Protein AF-A0A3G2C6W1-F1 (afdb_monomer_lite)

InterPro domains:
  IPR004699 Phosphotransferase system, enzyme II sorbitol-specific factor [NF049923] (2-144)
  IPR004699 Phosphotransferase system, enzyme II sorbitol-specific factor [PF03608] (2-136)
  IPR004699 Phosphotransferase system, enzyme II sorbitol-specific factor [PIRSF038321] (2-146)
  IPR004699 Phosphotransferase system, enzyme II sorbitol-specific factor [PS51107] (1-152)
  IPR004699 Phosphotransferase system, enzyme II sorbitol-specific factor [PTHR40399] (1-140)
  IPR004699 Phosphotransferase system, enzyme II sorbitol-specific factor [TIGR00821] (1-146)

Secondary structure (DSSP, 8-state):
-HHHHHHHHHHHH-HHHHHHHHHHHHH-HHIIIIIHHHHHHHHHHHHHHHHGGGGS-GGGHHHHHHHHHHHHHHSTTT-TTS-GGGHHHHHHHHHHHHHTT--HHHHHHHHHHHHHHHHHHHHHHHHHHHHHHHHHHT----SS--------

Foldseek 3Di:
DLVVVVVVVCVVCDVVNLQVVQLVCLVDLCSQQFVLLQVLLLPLAPPNSLVSLLSHFQLQNQLSNQRNVLSNFLQCLVRVVRYVVCNVVVVVVVVVCVVVVHDSPVVNVCSNVVSNVVRSVSSVVRSVVSVVVCVVVVHDGGRHRDPPDDDD

Structure (mmCIF, N/CA/C/O backbone):
data_AF-A0A3G2C6W1-F1
#
_entry.id   AF-A0A3G2C6W1-F1
#
loop_
_atom_site.group_PDB
_atom_site.id
_atom_site.type_symbol
_atom_site.label_atom_id
_atom_site.label_alt_id
_atom_site.label_comp_id
_atom_site.label_asym_id
_atom_site.label_entity_id
_atom_site.label_seq_id
_atom_site.pdbx_PDB_ins_code
_atom_site.Cartn_x
_atom_site.Cartn_y
_atom_site.Cartn_z
_atom_site.occupancy
_atom_site.B_iso_or_equiv
_atom_site.auth_seq_id
_atom_site.auth_comp_id
_atom_site.auth_asym_id
_atom_site.auth_atom_id
_atom_site.pdbx_PDB_model_num
ATOM 1 N N . SER A 1 1 ? 6.137 19.141 7.180 1.00 59.59 1 SER A N 1
ATOM 2 C CA . SER A 1 1 ? 5.636 19.209 5.788 1.00 59.59 1 SER A CA 1
ATOM 3 C C . SER A 1 1 ? 4.517 18.204 5.520 1.00 59.59 1 SER A C 1
ATOM 5 O O . SER A 1 1 ? 3.429 18.653 5.192 1.00 59.59 1 SER A O 1
ATOM 7 N N . LEU A 1 2 ? 4.694 16.890 5.731 1.00 64.19 2 LEU A N 1
ATOM 8 C CA . LEU A 1 2 ? 3.628 15.896 5.468 1.00 64.19 2 LEU A CA 1
ATOM 9 C C . LEU A 1 2 ? 2.332 16.140 6.266 1.00 64.19 2 LEU A C 1
ATOM 11 O O . LEU A 1 2 ? 1.253 16.165 5.689 1.00 64.19 2 LEU A O 1
ATOM 15 N N . LEU A 1 3 ? 2.439 16.390 7.577 1.00 68.38 3 LEU A N 1
ATOM 16 C CA . LEU A 1 3 ? 1.280 16.682 8.435 1.00 68.38 3 LEU A CA 1
ATOM 17 C C . LEU A 1 3 ? 0.547 17.967 8.024 1.00 68.38 3 LEU A C 1
ATOM 19 O O . LEU A 1 3 ? -0.672 18.030 8.117 1.00 68.38 3 LEU A O 1
ATOM 23 N N . VAL A 1 4 ? 1.280 18.966 7.524 1.00 77.31 4 VAL A N 1
ATOM 24 C CA . VAL A 1 4 ? 0.703 20.224 7.023 1.00 77.31 4 VAL A CA 1
ATOM 25 C C . VAL A 1 4 ? -0.085 19.966 5.743 1.00 77.31 4 VAL A C 1
ATOM 27 O O . VAL A 1 4 ? -1.212 20.427 5.631 1.00 77.31 4 VAL A O 1
ATOM 30 N N . ILE A 1 5 ? 0.461 19.171 4.818 1.00 76.12 5 ILE A N 1
ATOM 31 C CA . ILE A 1 5 ? -0.233 18.776 3.584 1.00 76.12 5 ILE A CA 1
ATOM 32 C C . ILE A 1 5 ? -1.470 17.931 3.909 1.00 76.12 5 ILE A C 1
ATOM 34 O O . ILE A 1 5 ? -2.531 18.163 3.342 1.00 76.12 5 ILE A O 1
ATOM 38 N N . MET A 1 6 ? -1.371 16.995 4.857 1.00 74.00 6 MET A N 1
ATOM 39 C CA . MET A 1 6 ? -2.522 16.198 5.293 1.00 74.00 6 MET A CA 1
ATOM 40 C C . MET A 1 6 ? -3.609 17.068 5.924 1.00 74.00 6 MET A C 1
ATOM 42 O O . MET A 1 6 ? -4.775 16.923 5.576 1.00 74.00 6 MET A O 1
ATOM 46 N N . ASN A 1 7 ? -3.246 18.005 6.801 1.00 75.81 7 ASN A N 1
ATOM 47 C CA . ASN A 1 7 ? -4.213 18.923 7.402 1.00 75.81 7 ASN A CA 1
ATOM 48 C C . ASN A 1 7 ? -4.809 19.890 6.363 1.00 75.81 7 ASN A C 1
ATOM 50 O O . ASN A 1 7 ? -6.005 20.168 6.405 1.00 75.81 7 ASN A O 1
ATOM 54 N N . ALA A 1 8 ? -4.022 20.341 5.382 1.00 78.81 8 ALA A N 1
ATOM 55 C CA . ALA A 1 8 ? -4.516 21.143 4.266 1.00 78.81 8 ALA A CA 1
ATOM 56 C C . ALA A 1 8 ? -5.503 20.357 3.388 1.00 78.81 8 ALA A C 1
ATOM 58 O O . ALA A 1 8 ? -6.550 20.891 3.036 1.00 78.81 8 ALA A O 1
ATOM 59 N N . LEU A 1 9 ? -5.230 19.079 3.094 1.00 73.88 9 LEU A N 1
ATOM 60 C CA . LEU A 1 9 ? -6.167 18.198 2.386 1.00 73.88 9 LEU A CA 1
ATOM 61 C C . LEU A 1 9 ? -7.461 17.980 3.178 1.00 73.88 9 LEU A C 1
ATOM 63 O O . LEU A 1 9 ? -8.536 17.974 2.580 1.00 73.88 9 LEU A O 1
ATOM 67 N N . ILE A 1 10 ? -7.373 17.841 4.505 1.00 73.50 10 ILE A N 1
ATOM 68 C CA . ILE A 1 10 ? -8.551 17.719 5.377 1.00 73.50 10 ILE A CA 1
ATOM 69 C C . ILE A 1 10 ? -9.426 18.966 5.287 1.00 73.50 10 ILE A C 1
ATOM 71 O O . ILE A 1 10 ? -10.632 18.849 5.055 1.00 73.50 10 ILE A O 1
ATOM 75 N N . ASN A 1 11 ? -8.816 20.144 5.399 1.00 79.00 11 ASN A N 1
ATOM 76 C CA . ASN A 1 11 ? -9.530 21.412 5.286 1.00 79.00 11 ASN A CA 1
ATOM 77 C C . ASN A 1 11 ? -10.079 21.651 3.872 1.00 79.00 11 ASN A C 1
ATOM 79 O O . ASN A 1 11 ? -11.173 22.188 3.730 1.00 79.00 11 ASN A O 1
ATOM 83 N N . PHE A 1 12 ? -9.362 21.220 2.832 1.00 80.25 12 PHE A N 1
ATOM 84 C CA . PHE A 1 12 ? -9.771 21.408 1.440 1.00 80.25 12 PHE A CA 1
ATOM 85 C C . PHE A 1 12 ? -10.938 20.499 1.025 1.00 80.25 12 PHE A C 1
ATOM 87 O O . PHE A 1 12 ? -11.884 20.951 0.388 1.00 80.25 12 PHE A O 1
ATOM 94 N N . ILE A 1 13 ? -10.888 19.212 1.379 1.00 78.56 13 ILE A N 1
ATOM 95 C CA . ILE A 1 13 ? -11.914 18.221 0.999 1.00 78.56 13 ILE A CA 1
ATOM 96 C C . ILE A 1 13 ? -13.121 18.282 1.950 1.00 78.56 13 ILE A C 1
ATOM 98 O O . ILE A 1 13 ? -14.249 17.953 1.569 1.00 78.56 13 ILE A O 1
ATOM 102 N N . GLY A 1 14 ? -12.887 18.706 3.191 1.00 75.38 14 GLY A N 1
ATOM 103 C CA . GLY A 1 14 ? -13.867 18.722 4.263 1.00 75.38 14 GLY A CA 1
ATOM 104 C C . GLY A 1 14 ? -13.908 17.396 5.021 1.00 75.38 14 GLY A C 1
ATOM 105 O O . GLY A 1 14 ? -13.996 16.306 4.445 1.00 75.38 14 GLY A O 1
ATOM 106 N N . GLN A 1 15 ? -13.908 17.494 6.349 1.00 70.75 15 GLN A N 1
ATOM 107 C CA . GLN A 1 15 ? -13.792 16.352 7.254 1.00 70.75 15 GLN A CA 1
ATOM 108 C C . GLN A 1 15 ? -14.896 15.301 7.043 1.00 70.75 15 GLN A C 1
ATOM 110 O O . GLN A 1 15 ? -14.606 14.117 6.887 1.00 70.75 15 GLN A O 1
ATOM 115 N N . HIS A 1 16 ? -16.153 15.732 6.889 1.00 74.38 16 HIS A N 1
ATOM 116 C CA . HIS A 1 16 ? -17.280 14.823 6.655 1.00 74.38 16 HIS A CA 1
ATOM 117 C C . HIS A 1 16 ? -17.117 13.997 5.360 1.00 74.38 16 HIS A C 1
ATOM 119 O O . HIS A 1 16 ? -17.517 12.828 5.303 1.00 74.38 16 HIS A O 1
ATOM 125 N N . ARG A 1 17 ? -16.552 14.579 4.293 1.00 78.12 17 ARG A N 1
ATOM 126 C CA . ARG A 1 17 ? -16.342 13.875 3.016 1.00 78.12 17 ARG A CA 1
ATOM 127 C C . ARG A 1 17 ? -15.268 12.802 3.158 1.00 78.12 17 ARG A C 1
ATOM 129 O O . ARG A 1 17 ? -15.473 11.690 2.674 1.00 78.12 17 ARG A O 1
ATOM 136 N N . ILE A 1 18 ? -14.180 13.124 3.855 1.00 72.06 18 ILE A N 1
ATOM 137 C CA . ILE A 1 18 ? -13.090 12.187 4.141 1.00 72.06 18 ILE A CA 1
ATOM 138 C C . ILE A 1 18 ? -13.581 11.043 5.025 1.00 72.06 18 ILE A C 1
ATOM 140 O O . ILE A 1 18 ? -13.336 9.886 4.700 1.00 72.06 18 ILE A O 1
ATOM 144 N N . GLU A 1 19 ? -14.338 11.338 6.082 1.00 69.94 19 GLU A N 1
ATOM 145 C CA . GLU A 1 19 ? -14.917 10.315 6.961 1.00 69.94 19 GLU A CA 1
ATOM 146 C C . GLU A 1 19 ? -15.861 9.382 6.193 1.00 69.94 19 GLU A C 1
ATOM 148 O O . GLU A 1 19 ? -15.770 8.162 6.328 1.00 69.94 19 GLU A O 1
ATOM 153 N N . ARG A 1 20 ? -16.717 9.922 5.310 1.00 74.56 20 ARG A N 1
ATOM 154 C CA . ARG A 1 20 ? -17.584 9.103 4.443 1.00 74.56 20 ARG A CA 1
ATOM 155 C C . ARG A 1 20 ? -16.783 8.240 3.472 1.00 74.56 20 ARG A C 1
ATOM 157 O O . ARG A 1 20 ? -17.133 7.079 3.265 1.00 74.56 20 ARG A O 1
ATOM 164 N N . PHE A 1 21 ? -15.744 8.799 2.857 1.00 73.62 21 PHE A N 1
ATOM 165 C CA . PHE A 1 21 ? -14.875 8.065 1.941 1.00 73.62 21 PHE A CA 1
ATOM 166 C C . PHE A 1 21 ? -14.159 6.928 2.670 1.00 73.62 21 PHE A C 1
ATOM 168 O O . PHE A 1 21 ? -14.223 5.781 2.232 1.00 73.62 21 PHE A O 1
ATOM 175 N N . ALA A 1 22 ? -13.576 7.215 3.830 1.00 69.88 22 ALA A N 1
ATOM 176 C CA . ALA A 1 22 ? -12.867 6.225 4.615 1.00 69.88 22 ALA A CA 1
ATOM 177 C C . ALA A 1 22 ? -13.792 5.137 5.172 1.00 69.88 22 ALA A C 1
ATOM 179 O O . ALA A 1 22 ? -13.444 3.961 5.101 1.00 69.88 22 ALA A O 1
ATOM 180 N N . GLN A 1 23 ? -15.004 5.481 5.623 1.00 70.62 23 GLN A N 1
ATOM 181 C CA . GLN A 1 23 ? -16.018 4.486 5.995 1.00 70.62 23 GLN A CA 1
ATOM 182 C C . GLN A 1 23 ? -16.418 3.602 4.808 1.00 70.62 23 GLN A C 1
ATOM 184 O O . GLN A 1 23 ? -16.574 2.392 4.960 1.00 70.62 23 GLN A O 1
ATOM 189 N N . ARG A 1 24 ? -16.542 4.174 3.605 1.00 72.56 24 ARG A N 1
ATOM 190 C CA . ARG A 1 24 ? -16.894 3.419 2.394 1.00 72.56 24 ARG A CA 1
ATOM 191 C C . ARG A 1 24 ? -15.763 2.485 1.958 1.00 72.56 24 ARG A C 1
ATOM 193 O O . ARG A 1 24 ? -16.028 1.332 1.625 1.00 72.56 24 ARG A O 1
ATOM 200 N N . CYS A 1 25 ? -14.513 2.938 2.033 1.00 67.94 25 CYS A N 1
ATOM 201 C CA . CYS A 1 25 ? -13.332 2.102 1.807 1.00 67.94 25 CYS A CA 1
ATOM 202 C C . CYS A 1 25 ? -13.161 1.036 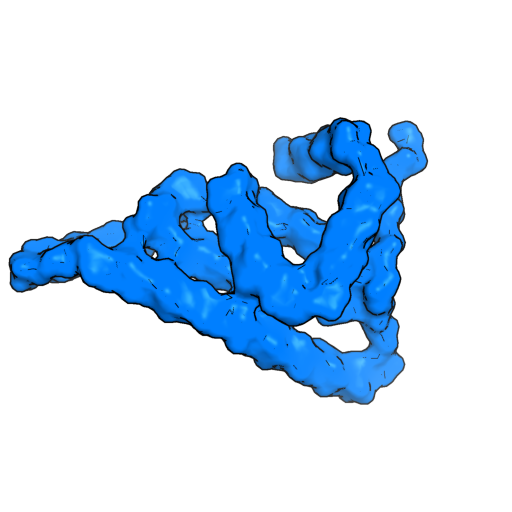2.898 1.00 67.94 25 CYS A C 1
ATOM 204 O O . CYS A 1 25 ? -12.734 -0.078 2.607 1.00 67.94 25 CYS A O 1
ATOM 206 N N . ALA A 1 26 ? -13.549 1.334 4.138 1.00 68.94 26 ALA A N 1
ATOM 207 C CA . ALA A 1 26 ? -13.591 0.367 5.226 1.00 68.94 26 ALA A CA 1
ATOM 208 C C . ALA A 1 26 ? -14.750 -0.637 5.098 1.00 68.94 26 ALA A C 1
ATOM 210 O O . ALA A 1 26 ? -14.704 -1.673 5.744 1.00 68.94 26 ALA A O 1
ATOM 211 N N . GLY A 1 27 ? -15.765 -0.397 4.270 1.00 70.38 27 GLY A N 1
ATOM 212 C CA . GLY A 1 27 ? -16.875 -1.337 4.092 1.00 70.38 27 GLY A CA 1
ATOM 213 C C . GLY A 1 27 ? -16.545 -2.557 3.226 1.00 70.38 27 GLY A C 1
ATOM 214 O O . GLY A 1 27 ? -17.174 -3.597 3.390 1.00 70.38 27 GLY A O 1
ATOM 215 N N . ASN A 1 28 ? -15.567 -2.456 2.314 1.00 79.75 28 ASN A N 1
ATOM 216 C CA . ASN A 1 28 ? -15.261 -3.511 1.343 1.00 79.75 28 ASN A CA 1
ATOM 217 C C . ASN A 1 28 ? -13.760 -3.874 1.348 1.00 79.75 28 ASN A C 1
ATOM 219 O O . ASN A 1 28 ? -12.934 -3.006 1.054 1.00 79.75 28 ASN A O 1
ATOM 223 N N . PRO A 1 29 ? -13.382 -5.142 1.609 1.00 76.31 29 PRO A N 1
ATOM 224 C CA . PRO A 1 29 ? -11.982 -5.577 1.641 1.00 76.31 29 PRO A CA 1
ATOM 225 C C . PRO A 1 29 ? -11.243 -5.364 0.309 1.00 76.31 29 PRO A C 1
ATOM 227 O O . PRO A 1 29 ? -10.057 -5.039 0.315 1.00 76.31 29 PRO A O 1
ATOM 230 N N . VAL A 1 30 ? -11.928 -5.463 -0.837 1.00 78.88 30 VAL A N 1
ATOM 231 C CA . VAL A 1 30 ? -11.322 -5.199 -2.157 1.00 78.88 30 VAL A CA 1
ATOM 232 C C . VAL A 1 30 ? -10.973 -3.721 -2.299 1.00 78.88 30 VAL A C 1
ATOM 234 O O . VAL A 1 30 ? -9.862 -3.362 -2.688 1.00 78.88 30 VAL A O 1
ATOM 237 N N . SER A 1 31 ? -11.903 -2.841 -1.927 1.00 79.31 31 SER A N 1
ATOM 238 C CA . SER A 1 31 ? -11.650 -1.401 -1.930 1.00 79.31 31 SER A CA 1
ATOM 239 C C . SER A 1 31 ? -10.542 -1.029 -0.947 1.00 79.31 31 SER A C 1
ATOM 241 O O . SER A 1 31 ? -9.735 -0.158 -1.256 1.00 79.31 31 SER A O 1
ATOM 243 N N . ARG A 1 32 ? -10.474 -1.712 0.200 1.00 80.25 32 ARG A N 1
ATOM 244 C CA . ARG A 1 32 ? -9.518 -1.432 1.271 1.00 80.25 32 ARG A CA 1
ATOM 245 C C . ARG A 1 32 ? -8.082 -1.847 0.963 1.00 80.25 32 ARG A C 1
ATOM 247 O O . ARG A 1 32 ? -7.169 -1.115 1.330 1.00 80.25 32 ARG A O 1
ATOM 254 N N . TYR A 1 33 ? -7.879 -3.008 0.340 1.00 80.81 33 TYR A N 1
ATOM 255 C CA . TYR A 1 33 ? -6.539 -3.596 0.182 1.00 80.81 33 TYR A CA 1
ATOM 256 C C . TYR A 1 33 ? -5.991 -3.558 -1.234 1.00 80.81 33 TYR A C 1
ATOM 258 O O . TYR A 1 33 ? -4.779 -3.674 -1.424 1.00 80.81 33 TYR A O 1
ATOM 266 N N . LEU A 1 34 ? -6.867 -3.375 -2.219 1.00 81.56 34 LEU A N 1
ATOM 267 C CA . LEU A 1 34 ? -6.480 -3.362 -3.620 1.00 81.56 34 LEU A CA 1
ATOM 268 C C . LEU A 1 34 ? -6.622 -1.956 -4.202 1.00 81.56 34 LEU A C 1
ATOM 270 O O . LEU A 1 34 ? -5.625 -1.347 -4.570 1.00 81.56 34 LEU A O 1
ATOM 274 N N . LEU A 1 35 ? -7.828 -1.380 -4.201 1.00 82.94 35 LEU A N 1
ATOM 275 C CA . LEU A 1 35 ? -8.047 -0.074 -4.842 1.00 82.94 35 LEU A CA 1
ATOM 276 C C . LEU A 1 35 ? -7.413 1.087 -4.071 1.00 82.94 35 LEU A C 1
ATOM 278 O O . LEU A 1 35 ? -6.666 1.871 -4.653 1.00 82.94 35 LEU A O 1
ATOM 282 N N . LEU A 1 36 ? -7.704 1.204 -2.772 1.00 83.75 36 LEU A N 1
ATOM 283 C CA . LEU A 1 36 ? -7.236 2.327 -1.962 1.00 83.75 36 LEU A CA 1
ATOM 284 C C . LEU A 1 36 ? -5.700 2.373 -1.868 1.00 83.75 36 LEU A C 1
ATOM 286 O O . LEU A 1 36 ? -5.151 3.447 -2.108 1.00 83.75 36 LEU A O 1
ATOM 290 N N . PRO A 1 37 ? -4.986 1.259 -1.612 1.00 84.50 37 PRO A N 1
ATOM 291 C CA . PRO A 1 37 ? -3.530 1.264 -1.574 1.00 84.50 37 PRO A CA 1
ATOM 292 C C . PRO A 1 37 ? -2.918 1.540 -2.944 1.00 84.50 37 PRO A C 1
ATOM 294 O O . PRO A 1 37 ? -1.986 2.322 -3.028 1.00 84.50 37 PRO A O 1
ATOM 297 N N . CYS A 1 38 ? -3.451 0.983 -4.035 1.00 85.19 38 CYS A N 1
ATOM 298 C CA . CYS A 1 38 ? -2.870 1.210 -5.361 1.00 85.19 38 CYS A CA 1
ATOM 299 C C . CYS A 1 38 ? -3.061 2.641 -5.859 1.00 85.19 38 CYS A C 1
ATOM 301 O O . CYS A 1 38 ? -2.102 3.266 -6.306 1.00 85.19 38 CYS A O 1
ATOM 303 N N . ILE A 1 39 ? -4.273 3.188 -5.742 1.00 85.94 39 ILE A N 1
ATOM 304 C CA . ILE A 1 39 ? -4.547 4.574 -6.140 1.00 85.94 39 ILE A CA 1
ATOM 305 C C . ILE A 1 39 ? -3.831 5.538 -5.190 1.00 85.94 39 ILE A C 1
ATOM 307 O O . ILE A 1 39 ? -3.180 6.478 -5.641 1.00 85.94 39 ILE A O 1
ATOM 311 N N . GLY A 1 40 ? -3.908 5.288 -3.880 1.00 83.94 40 GLY A N 1
ATOM 312 C CA . GLY A 1 40 ? -3.252 6.111 -2.868 1.00 83.94 40 GLY A CA 1
ATOM 313 C C . GLY A 1 40 ? -1.742 6.166 -3.073 1.00 83.94 40 GLY A C 1
ATOM 314 O O . GLY A 1 40 ? -1.153 7.242 -3.066 1.00 83.94 40 GLY A O 1
ATOM 315 N N . THR A 1 41 ? -1.120 5.026 -3.351 1.00 87.12 41 THR A N 1
ATOM 316 C CA . THR A 1 41 ? 0.318 4.939 -3.594 1.00 87.12 41 THR A CA 1
ATOM 317 C C . THR A 1 41 ? 0.723 5.550 -4.935 1.00 87.12 41 THR A C 1
ATOM 319 O O . THR A 1 41 ? 1.751 6.217 -4.990 1.00 87.12 41 THR A O 1
ATOM 322 N N . PHE A 1 42 ? -0.095 5.427 -5.984 1.00 87.25 42 PHE A N 1
ATOM 323 C CA . PHE A 1 42 ? 0.163 6.080 -7.272 1.00 87.25 42 PHE A CA 1
ATOM 324 C C . PHE A 1 42 ? 0.112 7.615 -7.202 1.00 87.25 42 PHE A C 1
ATOM 326 O O . PHE A 1 42 ? 0.911 8.280 -7.862 1.00 87.25 42 PHE A O 1
ATOM 333 N N . VAL A 1 43 ? -0.822 8.166 -6.418 1.00 84.50 43 VAL A N 1
ATOM 334 C CA . VAL A 1 43 ? -1.063 9.617 -6.319 1.00 84.50 43 VAL A CA 1
ATOM 335 C C . VAL A 1 43 ? -0.193 10.280 -5.253 1.00 84.50 43 VAL A C 1
ATOM 337 O O . VAL A 1 43 ? 0.372 11.342 -5.498 1.00 84.50 43 VAL A O 1
ATOM 340 N N . PHE A 1 44 ? -0.108 9.689 -4.059 1.00 82.88 44 PHE A N 1
ATOM 341 C CA . PHE A 1 44 ? 0.558 10.307 -2.910 1.00 82.88 44 PHE A CA 1
ATOM 342 C C . PHE A 1 44 ? 2.001 9.842 -2.724 1.00 82.88 44 PHE A C 1
ATOM 344 O O . PHE A 1 44 ? 2.763 10.531 -2.049 1.00 82.88 44 PHE A O 1
ATOM 351 N N . CYS A 1 45 ? 2.392 8.716 -3.326 1.00 86.88 45 CYS A N 1
ATOM 352 C CA . CYS A 1 45 ? 3.736 8.154 -3.212 1.00 86.88 45 CYS A CA 1
ATOM 353 C C . CYS A 1 45 ? 4.128 7.791 -1.759 1.00 86.88 45 CYS A C 1
ATOM 355 O O . CYS A 1 45 ? 3.424 8.066 -0.778 1.00 86.88 45 CYS A O 1
ATOM 357 N N . ASN A 1 46 ? 5.267 7.125 -1.597 1.00 86.25 46 ASN A N 1
ATOM 358 C CA . ASN A 1 46 ? 5.901 6.892 -0.301 1.00 86.25 46 ASN A CA 1
ATOM 359 C C . ASN A 1 46 ? 6.526 8.213 0.208 1.00 86.25 46 ASN A C 1
ATOM 361 O O . ASN A 1 46 ? 7.192 8.885 -0.581 1.00 86.25 46 ASN A O 1
ATOM 365 N N . PRO A 1 47 ? 6.368 8.626 1.485 1.00 80.75 47 PRO A N 1
ATOM 366 C CA . PRO A 1 47 ? 5.621 8.002 2.589 1.00 80.75 47 PRO A CA 1
ATOM 367 C C . PRO A 1 47 ? 4.185 8.508 2.778 1.00 80.75 47 PRO A C 1
ATOM 369 O O . PRO A 1 47 ? 3.504 8.115 3.727 1.00 80.75 47 PRO A O 1
ATOM 372 N N . MET A 1 48 ? 3.693 9.386 1.906 1.00 82.69 48 MET A N 1
ATOM 373 C CA . MET A 1 48 ? 2.416 10.073 2.114 1.00 82.69 48 MET A CA 1
ATOM 374 C C . MET A 1 48 ? 1.194 9.157 1.988 1.00 82.69 48 MET A C 1
ATOM 376 O O . MET A 1 48 ? 0.247 9.318 2.756 1.00 82.69 48 MET A O 1
ATOM 380 N N . THR A 1 49 ? 1.242 8.130 1.138 1.00 85.12 49 THR A N 1
ATOM 381 C CA . THR A 1 49 ? 0.190 7.097 1.042 1.00 85.12 49 THR A CA 1
ATOM 382 C C . THR A 1 49 ? -0.106 6.402 2.382 1.00 85.12 49 THR A C 1
ATOM 384 O O . THR A 1 49 ? -1.253 6.064 2.683 1.00 85.12 49 THR A O 1
ATOM 387 N N . LEU A 1 50 ? 0.901 6.267 3.254 1.00 86.75 50 LEU A N 1
ATOM 388 C CA . LEU A 1 50 ? 0.750 5.656 4.579 1.00 86.75 50 LEU A CA 1
ATOM 389 C C . LEU A 1 50 ? -0.068 6.545 5.523 1.00 86.75 50 LEU A C 1
ATOM 391 O O . LEU A 1 50 ? -0.773 6.043 6.398 1.00 86.75 50 LEU A O 1
ATOM 395 N N . SER A 1 51 ? -0.036 7.864 5.313 1.00 84.06 51 SER A N 1
ATOM 396 C CA . SER A 1 51 ? -0.785 8.825 6.130 1.00 84.06 51 SER A CA 1
ATOM 397 C C . SER A 1 51 ? -2.294 8.745 5.907 1.00 84.06 51 SER A C 1
ATOM 399 O O . SER A 1 51 ? -3.053 9.094 6.810 1.00 84.06 51 SER A O 1
ATOM 401 N N . LEU A 1 52 ? -2.749 8.206 4.769 1.00 81.44 52 LEU A N 1
ATOM 402 C CA . LEU A 1 52 ? -4.171 7.926 4.537 1.00 81.44 52 LEU A CA 1
ATOM 403 C C . LEU A 1 52 ? -4.738 6.911 5.541 1.00 81.44 52 LEU A C 1
ATOM 405 O O . LEU A 1 52 ? -5.937 6.925 5.816 1.00 81.44 52 LEU A O 1
ATOM 409 N N . GLY A 1 53 ? -3.880 6.090 6.158 1.00 82.81 53 GLY A N 1
ATOM 410 C CA . GLY A 1 53 ? -4.265 5.189 7.242 1.00 82.81 53 GLY A CA 1
ATOM 411 C C . GLY A 1 53 ? -4.844 5.922 8.453 1.00 82.81 53 GLY A C 1
ATOM 412 O O . GLY A 1 53 ? -5.641 5.342 9.182 1.00 82.81 53 GLY A O 1
ATOM 413 N N . ARG A 1 54 ? -4.540 7.217 8.636 1.00 79.56 54 ARG A N 1
ATOM 414 C CA . ARG A 1 54 ? -5.157 8.053 9.682 1.00 79.56 54 ARG A CA 1
ATOM 415 C C . ARG A 1 54 ? -6.678 8.121 9.548 1.00 79.56 54 ARG A C 1
ATOM 417 O O . ARG A 1 54 ? -7.362 8.254 10.556 1.00 79.56 54 ARG A O 1
ATOM 424 N N . PHE A 1 55 ? -7.192 8.032 8.325 1.00 77.88 55 PHE A N 1
ATOM 425 C CA . PHE A 1 55 ? -8.623 8.116 8.056 1.00 77.88 55 PHE A CA 1
ATOM 426 C C . PHE A 1 55 ? -9.337 6.772 8.220 1.00 77.88 55 PHE A C 1
ATOM 428 O O . PHE A 1 55 ? -10.560 6.746 8.256 1.00 77.88 55 PHE A O 1
ATOM 435 N N . MET A 1 56 ? -8.608 5.662 8.345 1.00 80.88 56 MET A N 1
ATOM 436 C CA . MET A 1 56 ? -9.192 4.331 8.502 1.00 80.88 56 MET A CA 1
ATOM 437 C C . MET A 1 56 ? -9.608 4.057 9.958 1.00 80.88 56 MET A C 1
ATOM 439 O O . MET A 1 56 ? -8.966 4.569 10.879 1.00 80.88 56 MET A O 1
ATOM 443 N N . PRO A 1 57 ? -10.637 3.215 10.192 1.00 82.94 57 PRO A N 1
ATOM 444 C CA . PRO A 1 57 ? -10.972 2.742 11.534 1.00 82.94 57 PRO A CA 1
ATOM 445 C C . PRO A 1 57 ? -9.787 2.055 12.209 1.00 82.94 57 PRO A C 1
ATOM 447 O O . PRO A 1 57 ? -9.013 1.378 11.527 1.00 82.94 57 PRO A O 1
ATOM 450 N N . GLU A 1 58 ? -9.683 2.171 13.535 1.00 83.12 58 GLU A N 1
ATOM 451 C CA . GLU A 1 58 ? -8.561 1.658 14.338 1.00 83.12 58 GLU A CA 1
ATOM 452 C C . GLU A 1 58 ? -8.251 0.190 14.024 1.00 83.12 58 GLU A C 1
ATOM 454 O O . GLU A 1 58 ? -7.100 -0.173 13.776 1.00 83.12 58 GLU A O 1
ATOM 459 N N . LYS A 1 59 ? -9.304 -0.628 13.914 1.00 85.38 59 LYS A N 1
ATOM 460 C CA . LYS A 1 59 ? -9.213 -2.052 13.570 1.00 85.38 59 LYS A CA 1
ATOM 461 C C . LYS A 1 59 ? -8.482 -2.331 12.250 1.00 85.38 59 LYS A C 1
ATOM 463 O O . LYS A 1 59 ? -7.825 -3.358 12.115 1.00 85.38 59 LYS A O 1
ATOM 468 N N . TYR A 1 60 ? -8.595 -1.431 11.277 1.00 86.56 60 TYR A N 1
ATOM 469 C CA . TYR A 1 60 ? -8.120 -1.632 9.907 1.00 86.56 60 TYR A CA 1
ATOM 470 C C . TYR A 1 60 ? -6.861 -0.834 9.562 1.00 86.56 60 TYR A C 1
ATOM 472 O O . TYR A 1 60 ? -6.326 -0.975 8.461 1.00 86.56 60 TYR A O 1
ATOM 480 N N . LYS A 1 61 ? -6.351 -0.011 10.485 1.00 88.12 61 LYS A N 1
ATOM 481 C CA . LYS A 1 61 ? -5.074 0.692 10.297 1.00 88.12 61 LYS A CA 1
ATOM 482 C C . LYS A 1 61 ? -3.897 -0.267 10.069 1.00 88.12 61 LYS A C 1
ATOM 484 O O . LYS A 1 61 ? -3.132 -0.007 9.138 1.00 88.12 61 LYS A O 1
ATOM 489 N N . PRO A 1 62 ? -3.744 -1.380 10.824 1.00 88.44 62 PRO A N 1
ATOM 490 C CA . PRO A 1 62 ? -2.625 -2.300 10.619 1.00 88.44 62 PRO A CA 1
ATOM 491 C C . PRO A 1 62 ? -2.639 -2.937 9.226 1.00 88.44 62 PRO A C 1
ATOM 493 O O . PRO A 1 62 ? -1.614 -2.984 8.547 1.00 88.44 62 PRO A O 1
ATOM 496 N N . SER A 1 63 ? -3.809 -3.387 8.771 1.00 89.19 63 SER A N 1
ATOM 497 C CA . SER A 1 63 ? -3.957 -4.035 7.469 1.00 89.19 63 SER A CA 1
ATOM 498 C C . SER A 1 63 ? -3.842 -3.050 6.308 1.00 89.19 63 SER A C 1
ATOM 500 O O . SER A 1 63 ? -3.230 -3.382 5.291 1.00 89.19 63 SER A O 1
ATOM 502 N N . TYR A 1 64 ? -4.333 -1.815 6.471 1.00 88.62 64 TYR A N 1
ATOM 503 C CA . TYR A 1 64 ? -4.075 -0.743 5.511 1.00 88.62 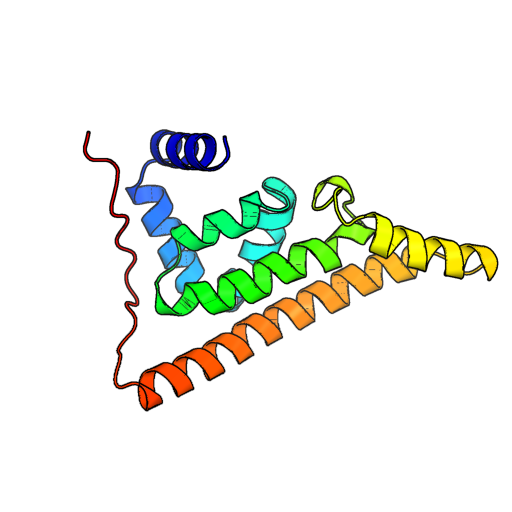64 TYR A CA 1
ATOM 504 C C . TYR A 1 64 ? -2.578 -0.448 5.390 1.00 88.62 64 TYR A C 1
ATOM 506 O O . TYR A 1 64 ? -2.060 -0.405 4.278 1.00 88.62 64 TYR A O 1
ATOM 514 N N . TYR A 1 65 ? -1.868 -0.296 6.512 1.00 89.12 65 TYR A N 1
ATOM 515 C CA . TYR A 1 65 ? -0.426 -0.052 6.504 1.00 89.12 65 TYR A CA 1
ATOM 516 C C . TYR A 1 65 ? 0.331 -1.180 5.790 1.00 89.12 65 TYR A C 1
ATOM 518 O O . TYR A 1 65 ? 1.167 -0.914 4.923 1.00 89.12 65 TYR A O 1
ATOM 526 N N . ALA A 1 66 ? -0.012 -2.438 6.088 1.00 88.94 66 ALA A N 1
ATOM 527 C CA . ALA A 1 66 ? 0.604 -3.607 5.469 1.00 88.94 66 ALA A CA 1
ATOM 528 C C . ALA A 1 66 ? 0.413 -3.656 3.943 1.00 88.94 66 ALA A C 1
ATOM 530 O O . ALA A 1 66 ? 1.338 -4.074 3.241 1.00 88.94 66 ALA A O 1
ATOM 531 N N . ALA A 1 67 ? -0.756 -3.241 3.444 1.00 89.06 67 ALA A N 1
ATOM 532 C CA . ALA A 1 67 ? -1.065 -3.178 2.017 1.00 89.06 67 ALA A CA 1
ATOM 533 C C . ALA A 1 67 ? -0.447 -1.935 1.342 1.00 89.06 67 ALA A C 1
ATOM 535 O O . ALA A 1 67 ? 0.196 -2.045 0.303 1.00 89.06 67 ALA A O 1
ATOM 536 N N . ALA A 1 68 ? -0.577 -0.747 1.933 1.00 88.06 68 ALA A N 1
ATOM 537 C CA . ALA A 1 68 ? -0.055 0.497 1.363 1.00 88.06 68 ALA A CA 1
ATOM 538 C C . ALA A 1 68 ? 1.475 0.493 1.258 1.00 88.06 68 ALA A C 1
ATOM 540 O O . ALA A 1 68 ? 2.011 0.842 0.206 1.00 88.06 68 ALA A O 1
ATOM 541 N N . SER A 1 69 ? 2.172 0.018 2.297 1.00 88.38 69 SER A N 1
ATOM 542 C CA . SER A 1 69 ? 3.631 -0.140 2.266 1.00 88.38 69 SER A CA 1
ATOM 543 C C . SER A 1 69 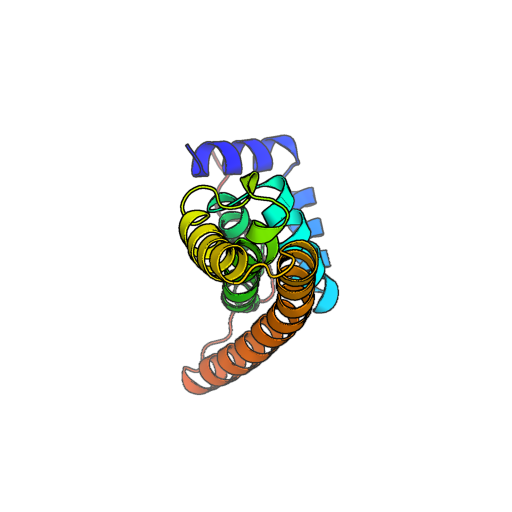? 4.067 -1.102 1.160 1.00 88.38 69 SER A C 1
ATOM 545 O O . SER A 1 69 ? 4.999 -0.804 0.421 1.00 88.38 69 SER A O 1
ATOM 547 N N . TYR A 1 70 ? 3.362 -2.219 0.969 1.00 87.38 70 TYR A N 1
ATOM 548 C CA . TYR A 1 70 ? 3.743 -3.189 -0.056 1.00 87.38 70 TYR A CA 1
ATOM 549 C C . TYR A 1 70 ? 3.427 -2.728 -1.489 1.00 87.38 70 TYR A C 1
ATOM 551 O O . TYR A 1 70 ? 4.206 -3.003 -2.411 1.00 87.38 70 TYR A O 1
ATOM 559 N N . SER A 1 71 ? 2.371 -1.929 -1.685 1.00 87.44 71 SER A N 1
ATOM 560 C CA . SER A 1 71 ? 2.134 -1.229 -2.957 1.00 87.44 71 SER A CA 1
ATOM 561 C C . SER A 1 71 ? 3.309 -0.332 -3.352 1.00 87.44 71 SER A C 1
ATOM 563 O O . SER A 1 71 ? 3.640 -0.271 -4.533 1.00 87.44 71 SER A O 1
ATOM 565 N N . CYS A 1 72 ? 3.978 0.324 -2.394 1.00 87.31 72 CYS A N 1
ATOM 566 C CA . CYS A 1 72 ? 5.107 1.215 -2.692 1.00 87.31 72 CYS A CA 1
ATOM 567 C C . CYS A 1 72 ? 6.288 0.492 -3.346 1.00 87.31 72 CYS A C 1
ATOM 569 O O . CYS A 1 72 ? 7.021 1.110 -4.112 1.00 87.31 72 CYS A O 1
ATOM 571 N N . HIS A 1 73 ? 6.491 -0.795 -3.054 1.00 87.12 73 HIS A N 1
ATOM 572 C CA . HIS A 1 73 ? 7.592 -1.572 -3.630 1.00 87.12 73 HIS A CA 1
ATOM 573 C C . HIS A 1 73 ? 7.172 -2.294 -4.912 1.00 87.12 73 HIS A C 1
ATOM 575 O O . HIS A 1 73 ? 7.908 -2.296 -5.896 1.00 87.12 73 HIS A O 1
ATOM 581 N N . SER A 1 74 ? 5.980 -2.893 -4.920 1.00 86.12 74 SER A N 1
ATOM 582 C CA . SER A 1 74 ? 5.503 -3.682 -6.061 1.00 86.12 74 SER A CA 1
ATOM 583 C C . SER A 1 74 ? 5.139 -2.836 -7.284 1.00 86.12 74 SER A C 1
ATOM 585 O O . SER A 1 74 ? 5.334 -3.279 -8.413 1.00 86.12 74 SER A O 1
ATOM 587 N N . MET A 1 75 ? 4.678 -1.597 -7.082 1.00 86.06 75 MET A N 1
ATOM 588 C CA . MET A 1 75 ? 4.371 -0.668 -8.176 1.00 86.06 75 MET A CA 1
ATOM 589 C C . MET A 1 75 ? 5.607 0.075 -8.704 1.00 86.06 75 MET A C 1
ATOM 591 O O . MET A 1 75 ? 5.567 0.617 -9.808 1.00 86.06 75 MET A O 1
ATOM 595 N N . ASN A 1 76 ? 6.712 0.079 -7.950 1.00 86.25 76 ASN A N 1
ATOM 596 C CA . ASN A 1 76 ? 7.892 0.900 -8.241 1.00 86.25 76 ASN A CA 1
ATOM 597 C C . ASN A 1 76 ? 8.581 0.533 -9.566 1.00 86.25 76 ASN A C 1
ATOM 599 O O . ASN A 1 76 ? 9.232 1.372 -10.178 1.00 86.25 76 ASN A O 1
ATOM 603 N N . GLY A 1 77 ? 8.420 -0.715 -10.022 1.00 82.31 77 GLY A N 1
ATOM 604 C CA . GLY A 1 77 ? 9.001 -1.187 -11.281 1.00 82.31 77 GLY A CA 1
ATOM 605 C C . GLY A 1 77 ? 8.386 -0.554 -12.534 1.00 82.31 77 GLY A C 1
ATOM 606 O O . GLY A 1 77 ? 9.085 -0.378 -13.528 1.00 82.31 77 GLY A O 1
ATOM 607 N N . LEU A 1 78 ? 7.100 -0.187 -12.486 1.00 86.44 78 LEU A N 1
ATOM 608 C CA . LEU A 1 78 ? 6.406 0.526 -13.572 1.00 86.44 78 LEU A CA 1
ATOM 609 C C . LEU A 1 78 ? 6.281 2.027 -13.299 1.00 86.44 78 LEU A C 1
ATOM 611 O O . LEU A 1 78 ? 6.211 2.822 -14.233 1.00 86.44 78 LEU A O 1
ATOM 615 N N . PHE A 1 79 ? 6.258 2.414 -12.025 1.00 89.62 79 PHE A N 1
ATOM 616 C CA . PHE A 1 79 ? 6.003 3.778 -11.583 1.00 89.62 79 PHE A CA 1
ATOM 617 C C . PHE A 1 79 ? 7.101 4.242 -10.615 1.00 89.62 79 PHE A C 1
ATOM 619 O O . PHE A 1 79 ? 6.899 4.237 -9.400 1.00 89.62 79 PHE A O 1
ATOM 626 N N . PRO A 1 80 ? 8.269 4.659 -11.131 1.00 84.88 80 PRO A N 1
ATOM 627 C CA . PRO A 1 80 ? 9.427 5.006 -10.303 1.00 84.88 80 PRO A CA 1
ATOM 628 C C . PRO A 1 80 ? 9.208 6.250 -9.425 1.00 84.88 80 PRO A C 1
ATOM 630 O O . PRO A 1 80 ? 9.903 6.440 -8.428 1.00 84.88 80 PRO A O 1
ATOM 633 N N . HIS A 1 81 ? 8.235 7.105 -9.769 1.00 86.75 81 HIS A N 1
ATOM 634 C CA . HIS A 1 81 ? 7.883 8.297 -8.987 1.00 86.75 81 HIS A CA 1
ATOM 635 C C . HIS A 1 81 ? 7.202 7.962 -7.656 1.00 86.75 81 HIS A C 1
ATOM 637 O O . HIS A 1 81 ? 7.148 8.812 -6.768 1.00 86.75 81 HIS A O 1
ATOM 643 N N . ILE A 1 82 ? 6.681 6.741 -7.511 1.00 88.06 82 ILE A N 1
ATOM 644 C CA . ILE A 1 82 ? 5.968 6.293 -6.313 1.00 88.06 82 ILE A CA 1
ATOM 645 C C . ILE A 1 82 ? 6.914 6.123 -5.133 1.00 88.06 82 ILE A C 1
ATOM 647 O O . ILE A 1 82 ? 6.560 6.451 -4.001 1.00 88.06 82 ILE A O 1
ATOM 651 N N . ASN A 1 83 ? 8.099 5.569 -5.367 1.00 89.50 83 ASN A N 1
ATOM 652 C CA . ASN A 1 83 ? 9.046 5.289 -4.301 1.00 89.50 83 ASN A CA 1
ATOM 653 C C . ASN A 1 83 ? 10.487 5.479 -4.792 1.00 89.50 83 ASN A C 1
ATOM 655 O O . ASN A 1 83 ? 11.263 4.519 -4.869 1.00 89.50 83 ASN A O 1
ATOM 659 N N . PRO A 1 84 ? 10.862 6.730 -5.122 1.00 84.69 84 PRO A N 1
ATOM 660 C CA . PRO A 1 84 ? 12.172 7.034 -5.689 1.00 84.69 84 PRO A CA 1
ATOM 661 C C . PRO A 1 84 ? 13.309 6.681 -4.723 1.00 84.69 84 PRO A C 1
ATOM 663 O O . PRO A 1 84 ? 14.381 6.276 -5.162 1.00 84.69 84 PRO A O 1
ATOM 666 N N . GLY A 1 85 ? 13.064 6.771 -3.409 1.00 86.00 85 GLY A N 1
ATOM 667 C CA . GLY A 1 85 ? 14.051 6.459 -2.374 1.00 86.00 85 GLY A CA 1
ATOM 668 C C . GLY A 1 85 ? 14.479 4.990 -2.337 1.00 86.00 85 GLY A C 1
ATOM 669 O O . GLY A 1 85 ? 15.601 4.703 -1.943 1.00 86.00 85 GLY A O 1
ATOM 670 N N . GLU A 1 86 ? 13.629 4.068 -2.791 1.00 86.44 86 GLU A N 1
ATOM 671 C CA . GLU A 1 86 ? 13.915 2.625 -2.813 1.00 86.44 86 GLU A CA 1
ATOM 672 C C . GLU A 1 86 ? 13.957 2.051 -4.234 1.00 86.44 86 GLU A C 1
ATOM 674 O O . GLU A 1 86 ? 14.014 0.835 -4.435 1.00 86.44 86 GLU A O 1
ATOM 679 N N . LEU A 1 87 ? 13.961 2.920 -5.248 1.00 87.69 87 LEU A N 1
ATOM 680 C CA . LEU A 1 87 ? 14.033 2.521 -6.652 1.00 87.69 87 LEU A CA 1
ATOM 681 C C . LEU A 1 87 ? 15.301 1.716 -6.966 1.00 87.69 87 LEU A C 1
ATOM 683 O O . LEU A 1 87 ? 15.280 0.833 -7.824 1.00 87.69 87 LEU A O 1
ATOM 687 N N . PHE A 1 88 ? 16.380 1.953 -6.215 1.00 89.19 88 PHE A N 1
ATOM 688 C CA . PHE A 1 88 ? 17.635 1.213 -6.332 1.00 89.19 88 PHE A CA 1
ATOM 689 C C . PHE A 1 88 ? 17.460 -0.306 -6.163 1.00 89.19 88 PHE A C 1
ATOM 691 O O . PHE A 1 88 ? 18.190 -1.068 -6.793 1.00 89.19 88 PHE A O 1
ATOM 698 N N . VAL A 1 89 ? 16.480 -0.764 -5.373 1.00 88.56 89 VAL A N 1
ATOM 699 C CA . VAL A 1 89 ? 16.214 -2.198 -5.173 1.00 88.56 89 VAL A CA 1
ATOM 700 C C . VAL A 1 89 ? 15.731 -2.838 -6.475 1.00 88.56 89 VAL A C 1
ATOM 702 O O . VAL A 1 89 ? 16.242 -3.878 -6.887 1.00 88.56 89 VAL A O 1
ATOM 705 N N . TYR A 1 90 ? 14.783 -2.193 -7.160 1.00 88.44 90 TYR A N 1
ATOM 706 C CA . TYR A 1 90 ? 14.275 -2.672 -8.446 1.00 88.44 90 TYR A CA 1
ATOM 707 C C . TYR A 1 90 ? 15.341 -2.570 -9.542 1.00 88.44 90 TYR A C 1
ATOM 709 O O . TYR A 1 90 ? 15.550 -3.520 -10.297 1.00 88.44 90 TYR A O 1
ATOM 717 N N . LEU A 1 91 ? 16.061 -1.444 -9.597 1.00 89.38 91 LEU A N 1
ATOM 718 C CA . LEU A 1 91 ? 17.131 -1.237 -10.575 1.00 89.38 91 LEU A CA 1
ATOM 719 C C . LEU A 1 91 ? 18.282 -2.236 -10.405 1.00 89.38 91 LEU A C 1
ATOM 721 O O . LEU A 1 91 ? 18.847 -2.673 -11.404 1.00 89.38 91 LEU A O 1
ATOM 725 N N . GLY A 1 92 ? 18.594 -2.652 -9.174 1.00 90.25 92 GLY A N 1
ATOM 726 C CA . GLY A 1 92 ? 19.573 -3.710 -8.914 1.00 90.25 92 GLY A CA 1
ATOM 727 C C . GLY A 1 92 ? 19.183 -5.039 -9.571 1.00 90.25 92 GLY A C 1
ATOM 728 O O . GLY A 1 92 ? 19.998 -5.648 -10.263 1.00 90.25 92 GLY A O 1
ATOM 729 N N . ILE A 1 93 ? 17.916 -5.448 -9.435 1.00 89.56 93 ILE A N 1
ATOM 730 C CA . ILE A 1 93 ? 17.381 -6.662 -10.079 1.00 89.56 93 ILE A CA 1
ATOM 731 C C . ILE A 1 93 ? 17.380 -6.504 -11.607 1.00 89.56 93 ILE A C 1
ATOM 733 O O . ILE A 1 93 ? 17.822 -7.401 -12.329 1.00 89.56 93 ILE A O 1
ATOM 737 N N . ALA A 1 94 ? 16.932 -5.351 -12.109 1.00 88.19 94 ALA A N 1
ATOM 738 C CA . ALA A 1 94 ? 16.889 -5.066 -13.541 1.00 88.19 94 ALA A CA 1
ATOM 739 C C . ALA A 1 94 ? 18.291 -5.070 -14.185 1.00 88.19 94 ALA A C 1
ATOM 741 O O . ALA A 1 94 ? 18.467 -5.604 -15.281 1.00 88.19 94 ALA A O 1
ATOM 742 N N . SER A 1 95 ? 19.306 -4.543 -13.498 1.00 89.94 95 SER A N 1
ATOM 743 C CA . SER A 1 95 ? 20.701 -4.566 -13.959 1.00 89.94 95 SER A CA 1
ATOM 744 C C . SER A 1 95 ? 21.243 -5.998 -14.080 1.00 89.94 95 SER A C 1
ATOM 746 O O . SER A 1 95 ? 21.860 -6.360 -15.088 1.00 89.94 95 SER A O 1
ATOM 748 N N . GLY A 1 96 ? 20.919 -6.859 -13.106 1.00 90.00 96 GLY A N 1
ATOM 749 C CA . GLY A 1 96 ? 21.254 -8.284 -13.159 1.00 90.00 96 GLY A CA 1
ATOM 750 C C . GLY A 1 96 ? 20.634 -8.993 -14.368 1.00 90.00 96 GLY A C 1
ATOM 751 O O . GLY A 1 96 ? 21.332 -9.703 -15.089 1.00 90.00 96 GLY A O 1
ATOM 752 N N . LEU A 1 97 ? 19.351 -8.745 -14.655 1.00 89.50 97 LEU A N 1
ATOM 753 C CA . LEU A 1 97 ? 18.682 -9.311 -15.836 1.00 89.50 97 LEU A CA 1
ATOM 754 C C . LEU A 1 97 ? 19.230 -8.764 -17.159 1.00 89.50 97 LEU A C 1
ATOM 756 O O . LEU A 1 97 ? 19.365 -9.519 -18.120 1.00 89.50 97 LEU A O 1
ATOM 760 N N . THR A 1 98 ? 19.578 -7.477 -17.204 1.00 89.19 98 THR A N 1
ATOM 761 C CA . THR A 1 98 ? 20.180 -6.847 -18.391 1.00 89.19 98 THR A CA 1
ATOM 762 C C . THR A 1 98 ? 21.519 -7.497 -18.734 1.00 89.19 98 THR A C 1
ATOM 764 O O . THR A 1 98 ? 21.782 -7.783 -19.898 1.00 89.19 98 THR A O 1
ATOM 767 N N . THR A 1 99 ? 22.329 -7.822 -17.722 1.00 92.00 99 THR A N 1
ATOM 768 C CA . THR A 1 99 ? 23.598 -8.555 -17.896 1.00 92.00 99 THR A CA 1
ATOM 769 C C . THR A 1 99 ? 23.383 -9.946 -18.511 1.00 92.00 99 THR A C 1
ATOM 771 O O . THR A 1 99 ? 24.222 -10.433 -19.264 1.00 92.00 99 THR A O 1
ATOM 774 N N . LEU A 1 100 ? 22.232 -10.571 -18.243 1.00 91.50 100 LEU A N 1
ATOM 775 C CA . LEU A 1 100 ? 21.824 -11.863 -18.805 1.00 91.50 100 LEU A CA 1
ATOM 776 C C . LEU A 1 100 ? 21.096 -11.741 -20.160 1.00 91.50 100 LEU A C 1
ATOM 778 O O . LEU A 1 100 ? 20.619 -12.748 -20.677 1.00 91.50 100 LEU A O 1
ATOM 782 N N . ASN A 1 101 ? 20.997 -10.535 -20.739 1.00 89.75 101 ASN A N 1
ATOM 783 C CA . ASN A 1 101 ? 20.223 -10.233 -21.953 1.00 89.75 101 ASN A CA 1
ATOM 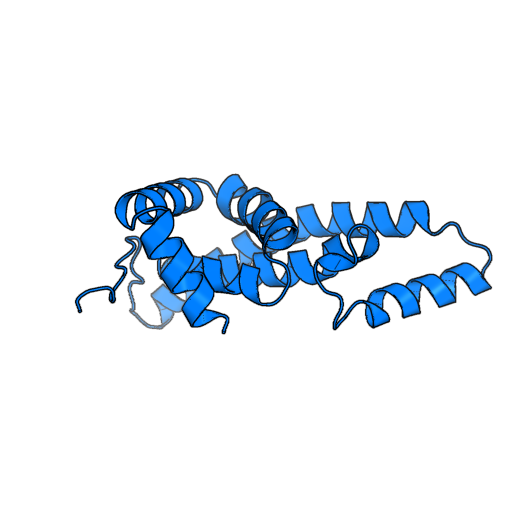784 C C . ASN A 1 101 ? 18.740 -10.662 -21.874 1.00 89.75 101 ASN A C 1
ATOM 786 O O . ASN A 1 101 ? 18.135 -11.041 -22.879 1.00 89.75 101 ASN A O 1
ATOM 790 N N . LEU A 1 102 ? 18.137 -10.598 -20.682 1.00 90.19 102 LEU A N 1
ATOM 791 C CA . LEU A 1 102 ? 16.725 -10.927 -20.474 1.00 90.19 102 LEU A CA 1
ATOM 792 C C . LEU A 1 102 ? 15.821 -9.683 -20.570 1.00 90.19 102 LEU A C 1
ATOM 794 O O . LEU A 1 102 ? 16.225 -8.584 -20.182 1.00 90.19 102 LEU A O 1
ATOM 798 N N . PRO A 1 103 ? 14.572 -9.831 -21.051 1.00 85.69 103 PRO A N 1
ATOM 799 C CA . PRO A 1 103 ? 13.651 -8.709 -21.192 1.00 85.69 103 PRO A CA 1
ATOM 800 C C . PRO A 1 103 ? 13.150 -8.199 -19.829 1.00 85.69 103 PRO A C 1
ATOM 802 O O . PRO A 1 103 ? 12.651 -8.963 -19.004 1.00 85.69 103 PRO A O 1
ATOM 805 N N . LEU A 1 104 ? 13.207 -6.879 -19.620 1.00 85.94 104 LEU A N 1
ATOM 806 C CA . LEU A 1 104 ? 12.782 -6.221 -18.372 1.00 85.94 104 LEU A CA 1
ATOM 807 C C . LEU A 1 104 ? 11.273 -5.940 -18.291 1.00 85.94 104 LEU A C 1
ATOM 809 O O . LEU A 1 104 ? 10.723 -5.813 -17.199 1.00 85.94 104 LEU A O 1
ATOM 813 N N . GLY A 1 105 ? 10.587 -5.855 -19.433 1.00 84.62 105 GLY A N 1
ATOM 814 C CA . GLY A 1 105 ? 9.142 -5.597 -19.486 1.00 84.62 105 GLY A CA 1
ATOM 815 C C . GLY A 1 105 ? 8.311 -6.630 -18.706 1.00 84.62 105 GLY A C 1
ATOM 816 O O . GLY A 1 105 ? 7.521 -6.238 -17.844 1.00 84.62 105 GLY A O 1
ATOM 817 N N . PRO A 1 106 ? 8.517 -7.945 -18.929 1.00 87.06 106 PRO A N 1
ATOM 818 C CA . PRO A 1 106 ? 7.831 -8.990 -18.172 1.00 87.06 106 PRO A CA 1
ATOM 819 C C . PRO A 1 106 ? 8.101 -8.934 -16.666 1.00 87.06 106 PRO A C 1
ATOM 821 O O . PRO A 1 106 ? 7.195 -9.226 -15.886 1.00 87.06 106 PRO A O 1
ATOM 824 N N . LEU A 1 107 ? 9.306 -8.524 -16.246 1.00 86.69 107 LEU A N 1
ATOM 825 C CA . LEU A 1 107 ? 9.629 -8.346 -14.830 1.00 86.69 107 LEU A CA 1
ATOM 826 C C . LEU A 1 107 ? 8.742 -7.261 -14.212 1.00 86.69 107 LEU A C 1
ATOM 828 O O . LEU A 1 107 ? 8.094 -7.524 -13.202 1.00 86.69 107 LEU A O 1
ATOM 832 N N . ALA A 1 108 ? 8.676 -6.079 -14.832 1.00 85.81 108 ALA A N 1
ATOM 833 C CA . ALA A 1 108 ? 7.911 -4.940 -14.322 1.00 85.81 108 ALA A CA 1
ATOM 834 C C . ALA A 1 108 ? 6.416 -5.271 -14.165 1.00 85.81 108 ALA A C 1
ATOM 836 O O . ALA A 1 108 ? 5.807 -4.992 -13.130 1.00 85.81 108 ALA A O 1
ATOM 837 N N . VAL A 1 109 ? 5.836 -5.923 -15.179 1.00 88.81 109 VAL A N 1
ATOM 838 C CA . VAL A 1 109 ? 4.424 -6.336 -15.176 1.00 88.81 109 VAL A CA 1
ATOM 839 C C . VAL A 1 109 ? 4.167 -7.420 -14.130 1.00 88.81 109 VAL A C 1
ATOM 841 O O . VAL A 1 109 ? 3.193 -7.333 -13.384 1.00 88.81 109 VAL A O 1
ATOM 844 N N . SER A 1 110 ? 5.054 -8.412 -14.023 1.00 88.94 110 SER A N 1
ATOM 845 C CA . SER A 1 110 ? 4.925 -9.476 -13.020 1.00 88.94 110 SER A CA 1
ATOM 846 C C . SER A 1 110 ? 5.027 -8.920 -11.602 1.00 88.94 110 SER A C 1
ATOM 848 O O . SER A 1 110 ? 4.231 -9.298 -10.745 1.00 88.94 110 SER A O 1
ATOM 850 N N . TYR A 1 111 ? 5.943 -7.978 -11.361 1.00 88.12 111 TYR A N 1
ATOM 851 C CA . TYR A 1 111 ? 6.086 -7.298 -10.071 1.00 88.12 111 TYR A CA 1
ATOM 852 C C . TYR A 1 111 ? 4.801 -6.571 -9.662 1.00 88.12 111 TYR A C 1
ATOM 854 O O . TYR A 1 111 ? 4.363 -6.703 -8.518 1.00 88.12 111 TYR A O 1
ATOM 862 N N . LEU A 1 112 ? 4.155 -5.875 -10.605 1.00 88.81 112 LEU A N 1
ATOM 863 C CA . LEU A 1 112 ? 2.877 -5.212 -10.357 1.00 88.81 112 LEU A CA 1
ATOM 864 C C . LEU A 1 112 ? 1.759 -6.223 -10.066 1.00 88.81 112 LEU A C 1
ATOM 866 O O . LEU A 1 112 ? 1.047 -6.070 -9.076 1.00 88.81 112 LEU A O 1
ATOM 870 N N . LEU A 1 113 ? 1.594 -7.254 -10.902 1.00 89.12 113 LEU A N 1
ATOM 871 C CA . LEU A 1 113 ? 0.503 -8.228 -10.764 1.00 89.12 113 LEU A CA 1
ATOM 872 C C . LEU A 1 113 ? 0.624 -9.056 -9.481 1.00 89.12 113 LEU A C 1
ATOM 874 O O . LEU A 1 113 ? -0.343 -9.173 -8.725 1.00 89.12 113 LEU A O 1
ATOM 878 N N . VAL A 1 114 ? 1.818 -9.586 -9.201 1.00 89.81 114 VAL A N 1
ATOM 879 C CA . VAL A 1 114 ? 2.106 -10.290 -7.942 1.00 89.81 114 VAL A CA 1
ATOM 880 C C . VAL A 1 114 ? 1.923 -9.339 -6.763 1.00 89.81 114 VAL A C 1
ATOM 882 O O . VAL A 1 114 ? 1.352 -9.730 -5.743 1.00 89.81 114 VAL A O 1
ATOM 885 N N . GLY A 1 115 ? 2.331 -8.081 -6.930 1.00 87.75 115 GLY A N 1
ATOM 886 C CA . GLY A 1 115 ? 2.069 -6.983 -6.012 1.00 87.75 115 GLY A CA 1
ATOM 887 C C . GLY A 1 115 ? 0.608 -6.861 -5.619 1.00 87.75 115 GLY A C 1
ATOM 888 O O . GLY A 1 115 ? 0.287 -6.991 -4.442 1.00 87.75 115 GLY A O 1
ATOM 889 N N . LEU A 1 116 ? -0.271 -6.666 -6.605 1.00 87.00 116 LEU A N 1
ATOM 890 C CA . LEU A 1 116 ? -1.717 -6.501 -6.423 1.00 87.00 116 LEU A CA 1
ATOM 891 C C . LEU A 1 116 ? -2.343 -7.669 -5.659 1.00 87.00 116 LEU A C 1
ATOM 893 O O . LEU A 1 116 ? -3.089 -7.460 -4.698 1.00 87.00 116 LEU A O 1
ATOM 897 N N . VAL A 1 117 ? -2.010 -8.895 -6.065 1.00 89.25 117 VAL A N 1
ATOM 898 C CA . VAL A 1 117 ? -2.537 -10.115 -5.446 1.00 89.25 117 VAL A CA 1
ATOM 899 C C . VAL A 1 117 ? -2.046 -10.235 -4.002 1.00 89.25 117 VAL A C 1
ATOM 901 O O . VAL A 1 117 ? -2.843 -10.396 -3.077 1.00 89.25 117 VAL A O 1
ATOM 904 N N . THR A 1 118 ? -0.740 -10.090 -3.784 1.00 88.56 118 THR A N 1
ATOM 905 C CA . THR A 1 118 ? -0.126 -10.224 -2.455 1.00 88.56 118 THR A CA 1
ATOM 906 C C . THR A 1 118 ? -0.593 -9.123 -1.505 1.00 88.56 118 THR A C 1
ATOM 908 O O . THR A 1 118 ? -0.775 -9.381 -0.317 1.00 88.56 118 THR A O 1
ATOM 911 N N . ASN A 1 119 ? -0.850 -7.916 -2.011 1.00 87.44 119 ASN A N 1
ATOM 912 C CA . ASN A 1 119 ? -1.410 -6.811 -1.234 1.00 87.44 119 ASN A CA 1
ATOM 913 C C . ASN A 1 119 ? -2.749 -7.171 -0.598 1.00 87.44 119 ASN A C 1
ATOM 915 O O . ASN A 1 119 ? -2.961 -6.947 0.595 1.00 87.44 119 ASN A O 1
ATOM 919 N N . PHE A 1 120 ? -3.638 -7.749 -1.406 1.00 87.00 120 PHE A N 1
ATOM 920 C CA . PHE A 1 120 ? -4.958 -8.165 -0.962 1.00 87.00 120 PHE A CA 1
ATOM 921 C C . PHE A 1 120 ? -4.861 -9.241 0.124 1.00 87.00 120 PHE A C 1
ATOM 923 O O . PHE A 1 120 ? -5.465 -9.102 1.191 1.00 87.00 120 PHE A O 1
ATOM 930 N N . PHE A 1 121 ? -4.034 -10.267 -0.102 1.00 88.88 121 PHE A N 1
ATOM 931 C CA . PHE A 1 121 ? -3.812 -11.326 0.882 1.00 88.88 121 PHE A CA 1
ATOM 932 C C . PHE A 1 121 ? -3.168 -10.810 2.168 1.00 88.88 121 PHE A C 1
ATOM 934 O O . PHE A 1 121 ? -3.604 -11.188 3.252 1.00 88.88 121 PHE A O 1
ATOM 941 N N . ARG A 1 122 ? -2.177 -9.916 2.080 1.00 86.88 122 ARG A N 1
ATOM 942 C CA . ARG A 1 122 ? -1.549 -9.299 3.259 1.00 86.88 122 ARG A CA 1
ATOM 943 C C . ARG A 1 122 ? -2.571 -8.549 4.093 1.00 86.88 122 ARG A C 1
ATOM 945 O O . ARG A 1 122 ? -2.635 -8.782 5.293 1.00 86.88 122 ARG A O 1
ATOM 952 N N . GLY A 1 123 ? -3.398 -7.716 3.464 1.00 86.31 123 GLY A N 1
ATOM 953 C CA . GLY A 1 123 ? -4.471 -7.009 4.158 1.00 86.31 123 GLY A CA 1
ATOM 954 C C . GLY A 1 123 ? -5.396 -7.963 4.920 1.00 86.31 123 GLY A C 1
ATOM 955 O O . GLY A 1 123 ? -5.656 -7.757 6.105 1.00 86.31 123 GLY A O 1
ATOM 956 N N . TRP A 1 124 ? -5.808 -9.056 4.274 1.00 86.75 124 TRP A N 1
ATOM 957 C CA . TRP A 1 124 ? -6.667 -10.076 4.881 1.00 86.75 124 TRP A CA 1
ATOM 958 C C . TRP A 1 124 ? -5.998 -10.825 6.042 1.00 86.75 124 TRP A C 1
ATOM 960 O O . TRP A 1 124 ? -6.577 -10.977 7.117 1.00 86.75 124 TRP A O 1
ATOM 970 N N . VAL A 1 125 ? -4.761 -11.284 5.848 1.00 89.12 125 VAL A N 1
ATOM 971 C CA . VAL A 1 125 ? -3.991 -12.004 6.874 1.00 89.12 125 VAL A CA 1
ATOM 972 C C . VAL A 1 125 ? -3.699 -11.099 8.070 1.00 89.12 125 VAL A C 1
ATOM 974 O O . VAL A 1 125 ? -3.762 -11.547 9.219 1.00 89.12 125 VAL A O 1
ATOM 977 N N . THR A 1 126 ? -3.425 -9.816 7.831 1.00 90.19 126 THR A N 1
ATOM 978 C C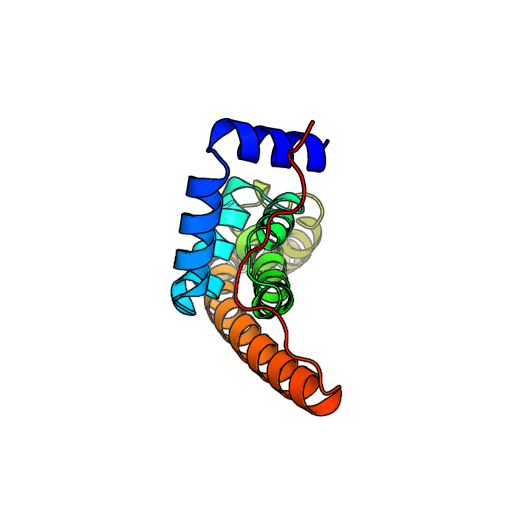A . THR A 1 126 ? -3.248 -8.842 8.909 1.00 90.19 126 THR A CA 1
ATOM 979 C C . THR A 1 126 ? -4.548 -8.625 9.677 1.00 90.19 126 THR A C 1
ATOM 981 O O . THR A 1 126 ? -4.497 -8.643 10.899 1.00 90.19 126 THR A O 1
ATOM 984 N N . ASP A 1 127 ? -5.707 -8.535 9.018 1.00 87.56 127 ASP A N 1
ATOM 985 C CA . ASP A 1 127 ? -7.006 -8.450 9.708 1.00 87.56 127 ASP A CA 1
ATOM 986 C C . ASP A 1 127 ? -7.273 -9.671 10.605 1.00 87.56 127 ASP A C 1
ATOM 988 O O . ASP A 1 127 ? -7.715 -9.517 11.747 1.00 87.56 127 ASP A O 1
ATOM 992 N N . LEU A 1 128 ? -6.952 -10.881 10.129 1.00 88.06 128 LEU A N 1
ATOM 993 C CA . LEU A 1 128 ? -7.046 -12.103 10.939 1.00 88.06 128 LEU A CA 1
ATOM 994 C C . LEU A 1 128 ? -6.125 -12.036 12.160 1.00 88.06 128 LEU A C 1
ATOM 996 O O . LEU A 1 128 ? -6.537 -12.352 13.277 1.00 88.06 128 LEU A O 1
ATOM 1000 N N . THR A 1 129 ? -4.886 -11.592 11.956 1.00 89.38 129 THR A N 1
ATOM 1001 C CA . THR A 1 129 ? -3.903 -11.445 13.035 1.00 89.38 129 THR A CA 1
ATOM 1002 C C . THR A 1 129 ? -4.376 -10.414 14.058 1.00 89.38 129 THR A C 1
ATOM 1004 O O . THR A 1 129 ? -4.349 -10.685 15.258 1.00 89.38 129 THR A O 1
ATOM 1007 N N . THR A 1 130 ? -4.891 -9.271 13.603 1.00 89.00 130 THR A N 1
ATOM 1008 C CA . THR A 1 130 ? -5.453 -8.228 14.465 1.00 89.00 130 THR A CA 1
ATOM 1009 C C . THR A 1 130 ? -6.629 -8.757 15.283 1.00 89.00 130 THR A C 1
ATOM 1011 O O . THR A 1 130 ? -6.642 -8.554 16.493 1.00 89.00 130 THR A O 1
ATOM 1014 N N . ALA A 1 131 ? -7.550 -9.520 14.686 1.00 87.75 131 ALA A N 1
ATOM 1015 C CA . ALA A 1 131 ? -8.674 -10.118 15.413 1.00 87.75 131 ALA A CA 1
ATOM 1016 C C . ALA A 1 131 ? -8.226 -11.142 16.478 1.00 87.75 131 ALA A C 1
ATOM 1018 O O . ALA A 1 131 ? -8.800 -11.214 17.569 1.00 87.75 131 ALA A O 1
ATOM 1019 N N . ILE A 1 132 ? -7.179 -11.926 16.193 1.00 89.56 132 ILE A N 1
ATOM 1020 C CA . ILE A 1 132 ? -6.585 -12.850 17.173 1.00 89.56 132 ILE A CA 1
ATOM 1021 C C . ILE A 1 132 ? -5.991 -12.066 18.350 1.00 89.56 132 ILE A C 1
ATOM 1023 O O . ILE A 1 132 ? -6.192 -12.449 19.504 1.00 89.56 132 ILE A O 1
ATOM 1027 N N . PHE A 1 133 ? -5.273 -10.974 18.076 1.00 89.50 133 PHE A N 1
ATOM 1028 C CA . PHE A 1 133 ? -4.665 -10.139 19.112 1.00 89.50 133 PHE A CA 1
ATOM 1029 C C . PHE A 1 133 ? -5.693 -9.345 19.925 1.00 89.50 133 PHE A C 1
ATOM 1031 O O . PHE A 1 133 ? -5.543 -9.282 21.142 1.00 89.50 133 PHE A O 1
ATOM 1038 N N . GLU A 1 134 ? -6.760 -8.829 19.305 1.00 90.06 134 GLU A N 1
ATOM 1039 C CA . GLU A 1 134 ? -7.909 -8.234 20.011 1.00 90.06 134 GLU A CA 1
ATOM 1040 C C . GLU A 1 134 ? -8.451 -9.202 21.066 1.00 90.06 134 GLU A C 1
ATOM 1042 O O . GLU A 1 134 ? -8.537 -8.870 22.250 1.00 90.06 134 GLU A O 1
ATOM 1047 N N . LYS A 1 135 ? -8.723 -10.448 20.654 1.00 89.44 135 LYS A N 1
ATOM 1048 C CA . LYS A 1 135 ? -9.242 -11.484 21.553 1.00 89.44 135 LYS A CA 1
ATOM 1049 C C . LYS A 1 135 ? -8.248 -11.852 22.655 1.00 89.44 135 LYS A C 1
ATOM 1051 O O . LYS A 1 135 ? -8.662 -12.056 23.792 1.00 89.44 135 LYS A O 1
ATOM 1056 N N . LYS A 1 136 ? -6.954 -11.950 22.334 1.00 90.12 136 LYS A N 1
ATOM 1057 C CA . LYS A 1 136 ? -5.905 -12.294 23.311 1.00 90.12 136 LYS A CA 1
ATOM 1058 C C . LYS A 1 136 ? -5.663 -11.193 24.340 1.00 90.12 136 LYS A C 1
ATOM 1060 O O . LYS A 1 136 ? -5.388 -11.513 25.489 1.00 90.12 136 LYS A O 1
ATOM 1065 N N . MET A 1 137 ? -5.741 -9.928 23.935 1.00 90.75 137 MET A N 1
ATOM 1066 C CA . MET A 1 137 ? -5.510 -8.783 24.822 1.00 90.75 137 MET A CA 1
ATOM 1067 C C . MET A 1 137 ? -6.782 -8.311 25.536 1.00 90.75 137 MET A C 1
ATOM 1069 O O . MET A 1 137 ? -6.699 -7.448 26.403 1.00 90.75 137 MET A O 1
ATOM 1073 N N . GLY A 1 138 ? -7.951 -8.861 25.193 1.00 87.94 138 GLY A N 1
ATOM 1074 C CA . GLY A 1 138 ? -9.228 -8.447 25.779 1.00 87.94 138 GLY A CA 1
ATOM 1075 C C . GLY A 1 138 ? -9.637 -7.024 25.390 1.00 87.94 138 GLY A C 1
ATOM 1076 O O . GLY A 1 138 ? -10.411 -6.396 26.106 1.00 87.94 138 GLY A O 1
ATOM 1077 N N . ILE A 1 139 ? -9.118 -6.512 24.270 1.00 88.88 139 ILE A N 1
ATOM 1078 C CA . ILE A 1 139 ? -9.405 -5.166 23.761 1.00 88.88 139 ILE A CA 1
ATOM 1079 C C . ILE A 1 139 ? -10.341 -5.247 22.553 1.00 88.88 139 ILE A C 1
ATOM 1081 O O . ILE A 1 139 ? -10.278 -6.191 21.768 1.00 88.88 139 ILE A O 1
ATOM 1085 N N . GLN A 1 140 ? -11.201 -4.243 22.396 1.00 85.00 140 GLN A N 1
ATOM 1086 C CA . GLN A 1 140 ? -12.048 -4.067 21.216 1.00 85.00 140 GLN A CA 1
ATOM 1087 C C . GLN A 1 140 ? -11.579 -2.809 20.488 1.00 85.00 140 GLN A C 1
ATOM 1089 O O . GLN A 1 140 ? -11.686 -1.709 21.031 1.00 85.00 140 GLN A O 1
ATOM 1094 N N . LEU A 1 141 ? -11.023 -2.966 19.288 1.00 84.00 141 LEU A N 1
ATOM 1095 C CA . LEU A 1 141 ? -10.600 -1.845 18.459 1.00 84.00 141 LEU A CA 1
ATOM 1096 C C . LEU A 1 141 ? -11.816 -1.197 17.812 1.00 84.00 141 LEU A C 1
ATOM 1098 O O . LEU A 1 141 ? -12.768 -1.845 17.365 1.00 84.00 141 LEU A O 1
ATOM 1102 N N . GLU A 1 142 ? -11.755 0.123 17.730 1.00 81.25 142 GLU A N 1
ATOM 1103 C CA . GLU A 1 142 ? -12.859 0.905 17.225 1.00 81.25 142 GLU A CA 1
ATOM 1104 C C . GLU A 1 142 ? -13.053 0.700 15.716 1.00 81.25 142 GLU A C 1
ATOM 1106 O O . GLU A 1 142 ? -12.117 0.736 14.910 1.00 81.25 142 GLU A O 1
ATOM 1111 N N . GLN A 1 143 ? -14.307 0.465 15.331 1.00 76.75 143 GLN A N 1
ATOM 1112 C CA . GLN A 1 143 ? -14.717 0.281 13.935 1.00 76.75 143 GLN A CA 1
ATOM 1113 C C . GLN A 1 143 ? -15.217 1.581 13.296 1.00 76.75 143 GLN A C 1
ATOM 1115 O O . GLN A 1 143 ? -15.419 1.640 12.081 1.00 76.75 143 GLN A O 1
ATOM 1120 N N . LYS A 1 144 ? -15.412 2.622 14.108 1.00 72.56 144 LYS A N 1
ATOM 1121 C CA . LYS A 1 144 ? -15.758 3.971 13.669 1.00 72.56 144 LYS A CA 1
ATOM 1122 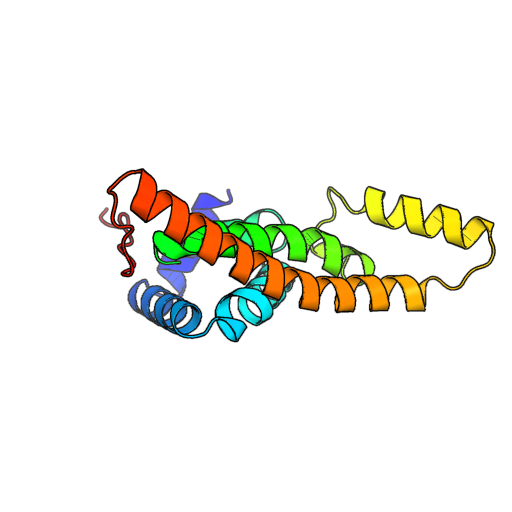C C . LYS A 1 144 ? -14.499 4.828 13.618 1.00 72.56 144 LYS A C 1
ATOM 1124 O O . LYS A 1 144 ? -13.515 4.564 14.297 1.00 72.56 144 LYS A O 1
ATOM 1129 N N . VAL A 1 145 ? -14.528 5.835 12.755 1.00 70.00 145 VAL A N 1
ATOM 1130 C CA . VAL A 1 145 ? -13.432 6.791 12.607 1.00 70.00 145 VAL A CA 1
ATOM 1131 C C . VAL A 1 145 ? -13.767 8.004 13.461 1.00 70.00 145 VAL A C 1
ATOM 1133 O O . VAL A 1 145 ? -14.769 8.664 13.198 1.00 70.00 145 VAL A O 1
ATOM 1136 N N . HIS A 1 146 ? -12.924 8.303 14.446 1.00 64.06 146 HIS A N 1
ATOM 1137 C CA . HIS A 1 146 ? -12.970 9.550 15.204 1.00 64.06 146 HIS A CA 1
ATOM 1138 C C . HIS A 1 146 ? -11.740 10.382 14.845 1.00 64.06 146 HIS A C 1
ATOM 1140 O O . HIS A 1 146 ? -10.637 10.147 15.339 1.00 64.06 146 HIS A O 1
ATOM 1146 N N . LEU A 1 147 ? -11.907 11.353 13.946 1.00 64.06 147 LEU A N 1
ATOM 1147 C CA . LEU A 1 147 ? -10.844 12.303 13.638 1.00 64.06 147 LEU A CA 1
ATOM 1148 C C . LEU A 1 147 ? -10.780 13.351 14.754 1.00 64.06 147 LEU A C 1
ATOM 1150 O O . LEU A 1 147 ? -11.420 14.397 14.689 1.00 64.06 147 LEU A O 1
ATOM 1154 N N . ALA A 1 148 ? -10.003 13.064 15.800 1.00 53.69 148 ALA A N 1
ATOM 1155 C CA . ALA A 1 148 ? -9.621 14.079 16.771 1.00 53.69 148 ALA A CA 1
ATOM 1156 C C . ALA A 1 148 ? -8.610 15.042 16.119 1.00 53.69 148 ALA A C 1
ATOM 1158 O O . ALA A 1 148 ? -7.501 14.642 15.746 1.00 53.69 148 ALA A O 1
ATOM 1159 N N . GLY A 1 149 ? -9.006 16.309 15.967 1.00 46.47 149 GLY A N 1
ATOM 1160 C CA . GLY A 1 149 ? -8.096 17.412 15.647 1.00 46.47 149 GLY A CA 1
ATOM 1161 C C . GLY A 1 149 ? -8.424 18.191 14.375 1.00 46.47 149 GLY A C 1
ATOM 1162 O O . GLY A 1 149 ? -7.745 18.020 13.366 1.00 46.47 149 GLY A O 1
ATOM 1163 N N . ALA A 1 150 ? -9.398 19.096 14.485 1.00 41.19 150 ALA A N 1
ATOM 1164 C CA . ALA A 1 150 ? -9.408 20.406 13.823 1.00 41.19 150 ALA A CA 1
ATOM 1165 C C . ALA A 1 150 ? -10.325 21.379 14.600 1.00 41.19 150 ALA A C 1
ATOM 1167 O O . ALA A 1 150 ? -11.169 22.057 14.029 1.00 41.19 150 ALA A O 1
ATOM 1168 N N . THR A 1 151 ? -10.210 21.412 15.931 1.00 40.19 151 THR A N 1
ATOM 1169 C CA . THR A 1 151 ? -10.724 22.533 16.732 1.00 40.19 151 THR A CA 1
ATOM 1170 C C . THR A 1 151 ? -9.545 23.362 17.200 1.00 40.19 151 THR A C 1
ATOM 1172 O O . THR A 1 151 ? -8.949 23.070 18.238 1.00 40.19 151 THR A O 1
ATOM 1175 N N . SER A 1 152 ? -9.187 24.339 16.373 1.00 34.81 152 SER A N 1
ATOM 1176 C CA . SER A 1 152 ? -8.676 25.679 16.694 1.00 34.81 152 SER A CA 1
ATOM 1177 C C . SER A 1 152 ? -8.459 26.402 15.372 1.00 34.81 152 SER A C 1
ATOM 1179 O O . SER A 1 152 ? -7.697 25.856 14.542 1.00 34.81 152 SER A O 1
#

pLDDT: mean 82.15, std 9.93, range [34.81, 92.0]

Sequence (152 aa):
SLLVIMNALINFIGQHRIERFAQRCAGNPVSRYLLLPCIGTFVFCNPMTLSLGRFMPEKYKPSYYAAASYSCHSMNGLFPHINPGELFVYLGIASGLTTLNLPLGPLAVSYLLVGLVTNFFRGWVTDLTTAIFEKKMGIQLEQKVHLAGATS

Organism: NCBI:txid237777

Radius of gyration: 17.43 Å; chains: 1; bounding box: 41×38×48 Å